Protein AF-A0A7C3WCP1-F1 (afdb_monomer_lite)

Structure (mmCIF, N/CA/C/O backbone):
data_AF-A0A7C3WCP1-F1
#
_entry.id   AF-A0A7C3WCP1-F1
#
loop_
_atom_site.group_PDB
_atom_site.id
_atom_site.type_symbol
_atom_site.label_atom_id
_atom_site.label_alt_id
_atom_site.label_comp_id
_atom_site.label_asym_id
_atom_site.label_entity_id
_atom_site.label_seq_id
_atom_site.pdbx_PDB_ins_code
_atom_site.Cartn_x
_atom_site.Cartn_y
_atom_site.Cartn_z
_atom_site.occupancy
_atom_site.B_iso_or_equiv
_atom_site.auth_seq_id
_atom_site.auth_comp_id
_atom_site.auth_asym_id
_atom_site.auth_atom_id
_atom_site.pdbx_PDB_model_num
ATOM 1 N N . GLY A 1 1 ? 2.041 11.134 -4.811 1.00 87.06 1 GLY A N 1
ATOM 2 C CA . GLY A 1 1 ? 2.103 10.221 -3.645 1.00 87.06 1 GLY A CA 1
ATOM 3 C C . GLY A 1 1 ? 3.465 9.551 -3.573 1.00 87.06 1 GLY A C 1
ATOM 4 O O . GLY A 1 1 ? 4.246 9.729 -4.499 1.00 87.06 1 GLY A O 1
ATOM 5 N N . PHE A 1 2 ? 3.758 8.795 -2.510 1.00 94.56 2 PHE A N 1
ATOM 6 C CA . PHE A 1 2 ? 5.073 8.160 -2.299 1.00 94.56 2 PHE A CA 1
ATOM 7 C C . PHE A 1 2 ? 5.506 7.233 -3.448 1.00 94.56 2 PHE A C 1
ATOM 9 O O . PHE A 1 2 ? 6.668 7.272 -3.833 1.00 94.56 2 PHE A O 1
ATOM 16 N N . THR A 1 3 ? 4.579 6.501 -4.075 1.00 95.81 3 THR A N 1
ATOM 17 C CA . THR A 1 3 ? 4.864 5.678 -5.269 1.00 95.81 3 THR A CA 1
ATOM 18 C C . THR A 1 3 ? 5.314 6.507 -6.464 1.00 95.81 3 THR A C 1
ATOM 20 O O . THR A 1 3 ? 6.298 6.164 -7.106 1.00 95.81 3 THR A O 1
ATOM 23 N N . ALA A 1 4 ? 4.666 7.647 -6.718 1.00 96.62 4 ALA A N 1
ATOM 24 C CA . ALA A 1 4 ? 5.082 8.560 -7.780 1.00 96.62 4 ALA A CA 1
ATOM 25 C C . ALA A 1 4 ? 6.495 9.114 -7.521 1.00 96.62 4 ALA A C 1
ATOM 27 O O . ALA A 1 4 ? 7.305 9.162 -8.442 1.00 96.62 4 ALA A O 1
ATOM 28 N N . LEU A 1 5 ? 6.806 9.469 -6.265 1.00 97.50 5 LEU A N 1
ATOM 29 C CA . LEU A 1 5 ? 8.150 9.910 -5.876 1.00 97.50 5 LEU A CA 1
ATOM 30 C C . LEU A 1 5 ? 9.185 8.809 -6.127 1.00 97.50 5 LEU A C 1
ATOM 32 O O . LEU A 1 5 ? 10.170 9.071 -6.802 1.00 97.50 5 LEU A O 1
ATOM 36 N N . GLY A 1 6 ? 8.926 7.579 -5.672 1.00 97.69 6 GLY A N 1
ATOM 37 C CA . GLY A 1 6 ? 9.826 6.449 -5.915 1.00 97.69 6 GLY A CA 1
ATOM 38 C C . GLY A 1 6 ? 10.006 6.137 -7.405 1.00 97.69 6 GLY A C 1
ATOM 39 O O . GLY A 1 6 ? 11.118 5.857 -7.833 1.00 97.69 6 GLY A O 1
ATOM 40 N N . SER A 1 7 ? 8.947 6.257 -8.216 1.00 97.81 7 SER A N 1
ATOM 41 C CA . SER A 1 7 ? 9.019 6.033 -9.673 1.00 97.81 7 SER A CA 1
ATOM 42 C C . SER A 1 7 ? 9.840 7.088 -10.419 1.00 97.81 7 SER A C 1
ATOM 44 O O . SER A 1 7 ? 10.336 6.822 -11.512 1.00 97.81 7 SER A O 1
ATOM 46 N N . ALA A 1 8 ? 9.976 8.282 -9.831 1.00 97.50 8 ALA A N 1
ATOM 47 C CA . ALA A 1 8 ? 10.761 9.389 -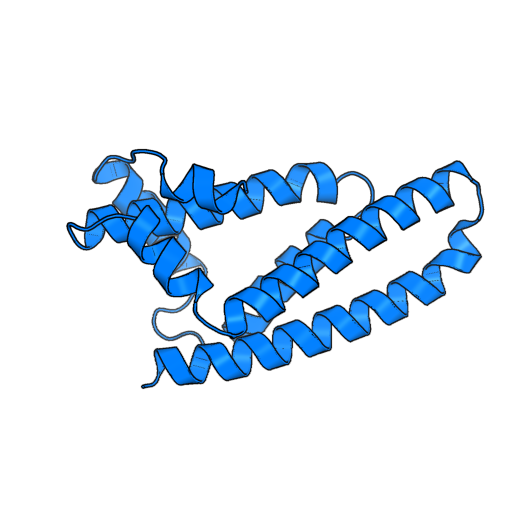10.363 1.00 97.50 8 ALA A CA 1
ATOM 48 C C . ALA A 1 8 ? 12.197 9.422 -9.814 1.00 97.50 8 ALA A C 1
ATOM 50 O O . ALA A 1 8 ? 13.027 10.171 -10.330 1.00 97.50 8 ALA A O 1
ATOM 51 N N . THR A 1 9 ? 12.500 8.632 -8.780 1.00 97.56 9 THR A N 1
ATOM 52 C CA . THR A 1 9 ? 13.851 8.511 -8.231 1.00 97.56 9 THR A CA 1
ATOM 53 C C . THR A 1 9 ? 14.771 7.875 -9.262 1.00 97.56 9 THR A C 1
ATOM 55 O O . THR A 1 9 ? 14.482 6.801 -9.779 1.00 97.56 9 THR A O 1
ATOM 58 N N . THR A 1 10 ? 15.906 8.508 -9.539 1.00 94.94 10 THR A N 1
ATOM 59 C CA . THR A 1 10 ? 16.952 7.937 -10.392 1.00 94.94 10 THR A C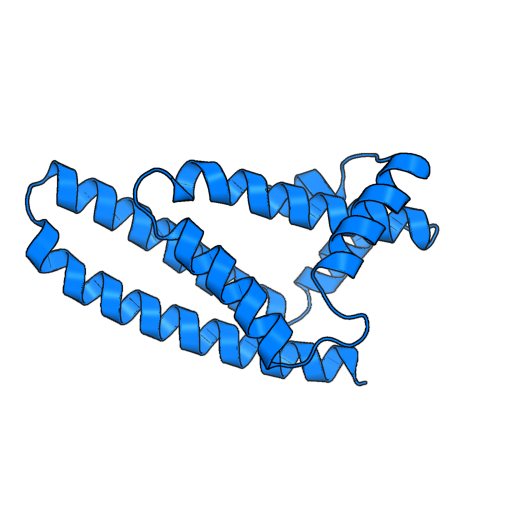A 1
ATOM 60 C C . THR A 1 10 ? 17.669 6.799 -9.673 1.00 94.94 10 THR A C 1
ATOM 62 O O . THR A 1 10 ? 18.289 7.034 -8.638 1.00 94.94 10 THR A O 1
ATOM 65 N N . VAL A 1 11 ? 17.616 5.598 -10.247 1.00 95.19 11 VAL A N 1
ATOM 66 C CA . VAL A 1 11 ? 18.399 4.426 -9.828 1.00 95.19 11 VAL A CA 1
ATOM 67 C C . VAL A 1 11 ? 19.399 4.076 -10.927 1.00 95.19 11 VAL A C 1
ATOM 69 O O . VAL A 1 11 ? 19.094 4.213 -12.114 1.00 95.19 11 VAL A O 1
ATOM 72 N N . ASP A 1 12 ? 20.609 3.659 -10.562 1.00 95.94 12 ASP A N 1
ATOM 73 C CA . ASP A 1 12 ? 21.581 3.181 -11.547 1.00 95.94 12 ASP A CA 1
ATOM 74 C C . ASP A 1 12 ? 21.309 1.720 -11.949 1.00 95.94 12 ASP A C 1
ATOM 76 O O . ASP A 1 12 ? 20.489 1.028 -11.345 1.00 95.94 12 ASP A O 1
ATOM 80 N N . LYS A 1 13 ? 21.997 1.227 -12.987 1.00 95.75 13 LYS A N 1
ATOM 81 C CA . LYS A 1 13 ? 21.794 -0.144 -13.491 1.00 95.75 13 LYS A CA 1
ATOM 82 C C . LYS A 1 13 ? 22.079 -1.219 -12.437 1.00 95.75 13 LYS A C 1
ATOM 84 O O . LYS A 1 13 ? 21.401 -2.242 -12.424 1.00 95.75 13 LYS A O 1
ATOM 89 N N . SER A 1 14 ? 23.076 -1.015 -11.576 1.00 96.69 14 SER A N 1
ATOM 90 C CA . SER A 1 14 ? 23.434 -1.992 -10.546 1.00 96.69 14 SER A CA 1
ATOM 91 C C . SER A 1 14 ? 22.368 -2.060 -9.452 1.00 96.69 14 SER A C 1
ATOM 93 O O . SER A 1 14 ? 21.952 -3.151 -9.059 1.00 96.69 14 SER A O 1
ATOM 95 N N . GLU A 1 15 ? 21.852 -0.905 -9.029 1.00 96.38 15 GLU A N 1
ATOM 96 C CA . GLU A 1 15 ? 20.765 -0.823 -8.059 1.00 96.38 15 GLU A CA 1
ATOM 97 C C . GLU A 1 15 ? 19.441 -1.335 -8.637 1.00 96.38 15 GLU A C 1
ATOM 99 O O . GLU A 1 15 ? 18.746 -2.103 -7.971 1.00 96.38 15 GLU A O 1
ATOM 104 N N . ALA A 1 16 ? 19.123 -0.986 -9.886 1.00 97.19 16 ALA A N 1
ATOM 105 C CA . ALA A 1 16 ? 17.942 -1.484 -10.583 1.00 97.19 16 ALA A CA 1
ATOM 106 C C . ALA A 1 16 ? 17.932 -3.018 -10.644 1.00 97.19 16 ALA A C 1
ATOM 108 O O . ALA A 1 16 ? 16.936 -3.642 -10.281 1.00 97.19 16 ALA A O 1
ATOM 109 N N . ASN A 1 17 ? 19.059 -3.630 -11.023 1.00 96.81 17 ASN A N 1
ATOM 110 C CA . ASN A 1 17 ? 19.188 -5.086 -11.058 1.00 96.81 17 ASN A CA 1
ATOM 111 C C . ASN A 1 17 ? 18.976 -5.706 -9.673 1.00 96.81 17 ASN A C 1
ATOM 113 O O . ASN A 1 17 ? 18.237 -6.679 -9.554 1.00 96.81 17 ASN A O 1
ATOM 117 N N . ARG A 1 18 ? 19.548 -5.112 -8.617 1.00 96.69 18 ARG A N 1
ATOM 118 C CA . ARG A 1 18 ? 19.357 -5.587 -7.239 1.00 96.69 18 ARG A CA 1
ATOM 119 C C . ARG A 1 18 ? 17.888 -5.525 -6.808 1.00 96.69 18 ARG A C 1
ATOM 121 O O . ARG A 1 18 ? 17.379 -6.494 -6.254 1.00 96.69 18 ARG A O 1
ATOM 128 N N . ILE A 1 19 ? 17.206 -4.409 -7.079 1.00 96.31 19 ILE A N 1
ATOM 129 C CA . ILE A 1 19 ? 15.778 -4.237 -6.762 1.00 96.31 19 ILE A CA 1
ATOM 130 C C . ILE A 1 19 ? 14.943 -5.299 -7.484 1.00 96.31 19 ILE A C 1
ATOM 132 O O . ILE A 1 19 ? 14.110 -5.954 -6.860 1.00 96.31 19 ILE A O 1
ATOM 136 N N . LEU A 1 20 ? 15.174 -5.499 -8.783 1.00 95.19 20 LEU A N 1
ATOM 137 C CA . LEU A 1 20 ? 14.425 -6.475 -9.575 1.00 95.19 20 LEU A CA 1
ATOM 138 C C . LEU A 1 20 ? 14.720 -7.919 -9.150 1.00 95.19 20 LEU A C 1
ATOM 140 O O . LEU A 1 20 ? 13.800 -8.733 -9.111 1.00 95.19 20 LEU A O 1
ATOM 144 N N . GLU A 1 21 ? 15.958 -8.248 -8.778 1.00 94.31 21 GLU A N 1
ATOM 145 C CA . GLU A 1 21 ? 16.291 -9.555 -8.199 1.00 94.31 21 GLU A CA 1
ATOM 146 C C . GLU A 1 21 ? 15.574 -9.800 -6.867 1.00 94.31 21 GLU A C 1
ATOM 148 O O . GLU A 1 21 ? 15.076 -10.902 -6.632 1.00 94.31 21 GLU A O 1
ATOM 153 N N . ASP A 1 22 ? 15.486 -8.791 -5.998 1.00 92.75 22 ASP A N 1
ATOM 154 C CA . ASP A 1 22 ? 14.772 -8.906 -4.722 1.00 92.75 22 ASP A CA 1
ATOM 155 C C . ASP A 1 22 ? 13.258 -9.089 -4.931 1.00 92.75 22 ASP A C 1
ATOM 157 O O . ASP A 1 22 ? 12.624 -9.890 -4.233 1.00 92.75 22 ASP A O 1
ATOM 161 N N . VAL A 1 23 ? 12.685 -8.435 -5.950 1.00 90.75 23 VAL A N 1
ATOM 162 C CA . VAL A 1 23 ? 11.298 -8.677 -6.376 1.00 90.75 23 VAL A CA 1
ATOM 163 C C . VAL A 1 23 ? 11.131 -10.110 -6.879 1.00 90.75 23 VAL A C 1
ATOM 165 O O . VAL A 1 23 ? 10.237 -10.800 -6.399 1.00 90.75 23 VAL A O 1
ATOM 168 N N . LYS A 1 24 ? 12.015 -10.607 -7.754 1.00 89.88 24 LYS A N 1
ATOM 169 C CA . LYS A 1 24 ? 11.944 -11.978 -8.302 1.00 89.88 24 LYS A CA 1
ATOM 170 C C . LYS A 1 24 ? 12.049 -13.082 -7.245 1.00 89.88 24 LYS A C 1
ATOM 172 O O . LYS A 1 24 ? 11.505 -14.164 -7.436 1.00 89.88 24 LYS A O 1
ATOM 177 N N . LYS A 1 25 ? 12.732 -12.830 -6.122 1.00 88.19 25 LYS A N 1
ATOM 178 C CA . LYS A 1 25 ? 12.785 -13.772 -4.983 1.00 88.19 25 LYS A CA 1
ATOM 179 C C . LYS A 1 25 ? 11.448 -13.886 -4.245 1.00 88.19 25 LYS A C 1
ATOM 181 O O . LYS A 1 25 ? 11.238 -14.861 -3.527 1.00 88.19 25 LYS A O 1
ATOM 186 N N . THR A 1 26 ? 10.581 -12.884 -4.382 1.00 81.31 26 THR A N 1
ATOM 187 C CA . THR A 1 26 ? 9.358 -12.736 -3.581 1.00 81.31 26 THR A CA 1
ATOM 188 C C . THR A 1 26 ? 8.089 -12.885 -4.420 1.00 81.31 26 THR A C 1
ATOM 190 O O . THR A 1 26 ? 7.082 -13.384 -3.924 1.00 81.31 26 THR A O 1
ATOM 193 N N . VAL A 1 27 ? 8.139 -12.469 -5.685 1.00 82.00 27 VAL A N 1
ATOM 194 C CA . VAL A 1 27 ? 7.036 -12.491 -6.646 1.00 82.00 27 VAL A CA 1
ATOM 195 C C . VAL A 1 27 ? 7.441 -13.391 -7.820 1.00 82.00 27 VAL A C 1
ATOM 197 O O . VAL A 1 27 ? 8.465 -13.121 -8.453 1.00 82.00 27 VAL A O 1
ATOM 200 N N . PRO A 1 28 ? 6.674 -14.455 -8.119 1.00 83.00 28 PRO A N 1
ATOM 201 C CA . PRO A 1 28 ? 6.928 -15.311 -9.276 1.00 83.00 28 PRO A CA 1
ATOM 202 C C . PRO A 1 28 ? 6.894 -14.520 -10.591 1.00 83.00 28 PRO A C 1
ATOM 204 O O . PRO A 1 28 ? 6.147 -13.553 -10.705 1.00 83.00 28 PRO A O 1
ATOM 207 N N . GLU A 1 29 ? 7.631 -14.967 -11.616 1.00 78.06 29 GLU A N 1
ATOM 208 C CA . GLU A 1 29 ? 7.609 -14.321 -12.945 1.00 78.06 29 GLU A CA 1
ATOM 209 C C . GLU A 1 29 ? 6.220 -14.362 -13.609 1.00 78.06 29 GLU A C 1
ATOM 211 O O . GLU A 1 29 ? 5.892 -13.504 -14.423 1.00 78.06 29 GLU A O 1
ATOM 216 N N . SER A 1 30 ? 5.383 -15.333 -13.241 1.00 85.38 30 SER A N 1
ATOM 217 C CA . SER A 1 30 ? 3.974 -15.412 -13.636 1.00 85.38 30 SER A CA 1
ATOM 218 C C . SER A 1 30 ? 3.118 -15.556 -12.378 1.00 85.38 30 SER A C 1
ATOM 220 O O . SER A 1 30 ? 2.814 -16.682 -11.973 1.00 85.38 30 SER A O 1
ATOM 222 N N . PRO A 1 31 ? 2.799 -14.441 -11.700 1.00 88.81 31 PRO A N 1
ATOM 223 C CA . PRO A 1 31 ? 2.090 -14.490 -10.434 1.00 88.81 31 PRO A CA 1
ATOM 224 C C . PRO A 1 31 ? 0.644 -14.939 -10.662 1.00 88.81 31 PRO A C 1
ATOM 226 O O . PRO A 1 31 ? -0.054 -14.454 -11.553 1.00 88.81 31 PRO A O 1
ATOM 229 N N . SER A 1 32 ? 0.184 -15.883 -9.845 1.00 92.94 32 SER A N 1
ATOM 230 C CA . SER A 1 32 ? -1.224 -16.267 -9.813 1.00 92.94 32 SER A CA 1
ATOM 231 C C . SER A 1 32 ? -2.062 -15.209 -9.087 1.00 92.94 32 SER A C 1
ATOM 233 O O . SER A 1 32 ? -1.539 -14.395 -8.324 1.00 92.94 32 SER A O 1
ATOM 235 N N . ILE A 1 33 ? -3.391 -15.284 -9.223 1.00 95.12 33 ILE A N 1
ATOM 236 C CA . ILE A 1 33 ? -4.334 -14.454 -8.446 1.00 95.12 33 ILE A CA 1
ATOM 237 C C . ILE A 1 33 ? -4.021 -14.530 -6.941 1.00 95.12 33 ILE A C 1
ATOM 239 O O . ILE A 1 33 ? -4.099 -13.526 -6.236 1.00 95.12 33 ILE A O 1
ATOM 243 N N . ILE A 1 34 ? -3.653 -15.717 -6.439 1.00 95.12 34 ILE A N 1
ATOM 244 C CA . ILE A 1 34 ? -3.341 -15.930 -5.021 1.00 95.12 34 ILE A CA 1
ATOM 245 C C . ILE A 1 34 ? -2.048 -15.210 -4.633 1.00 95.12 34 ILE A C 1
ATOM 247 O O . ILE A 1 34 ? -1.993 -14.661 -3.533 1.00 95.12 34 ILE A O 1
ATOM 251 N N . ASP A 1 35 ? -1.041 -15.177 -5.505 1.00 93.62 35 ASP A N 1
ATOM 252 C CA . ASP A 1 35 ? 0.230 -14.493 -5.240 1.00 93.62 35 ASP A CA 1
ATOM 253 C C . ASP A 1 35 ? 0.023 -12.978 -5.150 1.00 93.62 35 ASP A C 1
ATOM 255 O O . ASP A 1 35 ? 0.430 -12.354 -4.166 1.00 93.62 35 ASP A O 1
ATOM 259 N N . ILE A 1 36 ? -0.700 -12.409 -6.122 1.00 94.31 36 ILE A N 1
ATOM 260 C CA . ILE A 1 36 ? -1.041 -10.980 -6.170 1.00 94.31 36 ILE A CA 1
ATOM 261 C C . ILE A 1 36 ? -1.874 -10.591 -4.944 1.00 94.31 36 ILE A C 1
ATOM 263 O O . ILE A 1 36 ? -1.521 -9.676 -4.195 1.00 94.31 36 ILE A O 1
ATOM 267 N N . PHE A 1 37 ? -2.954 -11.336 -4.680 1.00 96.75 37 PHE A N 1
ATOM 268 C CA . PHE A 1 37 ? -3.807 -11.092 -3.522 1.00 96.75 37 PHE A CA 1
ATOM 269 C C . PHE A 1 37 ? -3.018 -11.193 -2.214 1.00 96.75 37 PHE A C 1
ATOM 271 O O . PHE A 1 37 ? -3.130 -10.312 -1.362 1.00 96.75 37 PHE A O 1
ATOM 278 N N . SER A 1 38 ? -2.201 -12.239 -2.054 1.00 95.19 38 SER A N 1
ATOM 279 C CA . SER A 1 38 ? -1.417 -12.473 -0.837 1.00 95.19 38 SER A CA 1
ATOM 280 C C . SER A 1 38 ? -0.395 -11.370 -0.591 1.00 95.19 38 SER A C 1
ATOM 282 O O . SER A 1 38 ? -0.189 -10.980 0.560 1.00 95.19 38 SER A O 1
ATOM 284 N N . ASN A 1 39 ? 0.237 -10.851 -1.644 1.00 92.81 39 ASN A N 1
ATOM 285 C CA . ASN A 1 39 ? 1.149 -9.720 -1.534 1.00 92.81 39 ASN A CA 1
ATOM 286 C C . ASN A 1 39 ? 0.411 -8.471 -1.027 1.00 92.81 39 ASN A C 1
ATOM 288 O O . ASN A 1 39 ? 0.762 -7.915 0.018 1.00 92.81 39 ASN A O 1
ATOM 292 N N . ASN A 1 40 ? -0.672 -8.093 -1.706 1.00 95.62 40 ASN A N 1
ATOM 293 C CA . ASN A 1 40 ? -1.404 -6.870 -1.392 1.00 95.62 40 ASN A CA 1
ATOM 294 C C . ASN A 1 40 ? -2.123 -6.940 -0.034 1.00 95.62 40 ASN A C 1
ATOM 296 O O . ASN A 1 40 ? -2.115 -5.967 0.725 1.00 95.62 40 ASN A O 1
ATOM 300 N N . ILE A 1 41 ? -2.695 -8.092 0.344 1.00 97.62 41 ILE A N 1
ATOM 301 C CA . ILE A 1 41 ? -3.374 -8.228 1.641 1.00 97.62 41 ILE A CA 1
ATOM 302 C C . ILE A 1 41 ? -2.382 -8.155 2.803 1.00 97.62 41 ILE A C 1
ATOM 304 O O . ILE A 1 41 ? -2.691 -7.542 3.822 1.00 97.62 41 ILE A O 1
ATOM 308 N N . ARG A 1 42 ? -1.165 -8.703 2.662 1.00 95.50 42 ARG A N 1
ATOM 309 C CA . ARG A 1 42 ? -0.115 -8.566 3.689 1.00 95.50 42 ARG A CA 1
ATOM 310 C C . ARG A 1 42 ? 0.248 -7.101 3.901 1.00 95.50 42 ARG A C 1
ATOM 312 O O . ARG A 1 42 ? 0.315 -6.656 5.046 1.00 95.50 42 ARG A O 1
ATOM 319 N N . VAL A 1 43 ? 0.425 -6.347 2.816 1.00 95.44 43 VAL A N 1
ATOM 320 C CA . VAL A 1 43 ? 0.698 -4.905 2.873 1.00 95.44 43 VAL A CA 1
ATOM 321 C C . VAL A 1 43 ? -0.454 -4.153 3.548 1.00 95.44 43 VAL A C 1
ATOM 323 O O . VAL A 1 43 ? -0.217 -3.402 4.495 1.00 95.44 43 VAL A O 1
ATOM 326 N N . ALA A 1 44 ? -1.700 -4.399 3.137 1.00 97.62 44 ALA A N 1
ATOM 327 C CA . ALA A 1 44 ? -2.879 -3.753 3.718 1.00 97.62 44 ALA A CA 1
ATOM 328 C C . ALA A 1 44 ? -3.035 -4.050 5.224 1.00 97.62 44 ALA A C 1
ATOM 330 O O . ALA A 1 44 ? -3.269 -3.143 6.025 1.00 97.62 44 ALA A O 1
ATOM 331 N N . LEU A 1 45 ? -2.830 -5.305 5.639 1.00 96.75 45 LEU A N 1
ATOM 332 C CA . LEU A 1 45 ? -2.879 -5.701 7.050 1.00 96.75 45 LEU A CA 1
ATOM 333 C C . LEU A 1 45 ? -1.774 -5.035 7.880 1.00 96.75 45 LEU A C 1
ATOM 335 O O . LEU A 1 45 ? -2.035 -4.609 9.005 1.00 96.75 45 LEU A O 1
ATOM 339 N N . LEU A 1 46 ? -0.563 -4.885 7.335 1.00 95.56 46 LEU A N 1
ATOM 340 C CA . LEU A 1 46 ? 0.505 -4.126 7.997 1.00 95.56 46 LEU A CA 1
ATOM 341 C C . LEU A 1 46 ? 0.137 -2.643 8.143 1.00 95.56 46 LEU A C 1
ATOM 343 O O . LEU A 1 46 ? 0.386 -2.045 9.191 1.00 95.56 46 LEU A O 1
ATOM 347 N N . MET A 1 47 ? -0.507 -2.058 7.129 1.00 96.75 47 MET A N 1
ATOM 348 C CA . MET A 1 47 ? -0.991 -0.674 7.176 1.00 96.75 47 MET A CA 1
ATOM 349 C C . MET A 1 47 ? -2.120 -0.467 8.198 1.00 96.75 47 MET A C 1
ATOM 351 O O . MET A 1 47 ? -2.271 0.646 8.699 1.00 96.75 47 MET A O 1
ATOM 355 N N . LEU A 1 48 ? -2.871 -1.507 8.572 1.00 96.62 48 LEU A N 1
ATOM 356 C CA . LEU A 1 48 ? -3.899 -1.437 9.621 1.00 96.62 48 LEU A CA 1
ATOM 357 C C . LEU A 1 48 ? -3.327 -1.347 11.045 1.00 96.62 48 LEU A C 1
ATOM 359 O O . LEU A 1 48 ? -4.028 -0.885 11.947 1.00 96.62 48 LEU A O 1
ATOM 363 N N . VAL A 1 49 ? -2.077 -1.773 11.272 1.00 95.06 49 VAL A N 1
ATOM 364 C CA . VAL A 1 49 ? -1.485 -1.846 12.619 1.00 95.06 49 VAL A CA 1
ATOM 365 C C . VAL A 1 49 ? -1.323 -0.438 13.210 1.00 95.06 49 VAL A C 1
ATOM 367 O O . VAL A 1 49 ? -0.499 0.329 12.699 1.00 95.06 49 VAL A O 1
ATOM 370 N N . PRO A 1 50 ? -2.042 -0.074 14.291 1.00 94.06 50 PRO A N 1
ATOM 371 C CA . PRO A 1 50 ? -2.089 1.297 14.801 1.00 94.06 50 PRO A CA 1
ATOM 372 C C . PRO A 1 50 ? -0.699 1.889 15.048 1.00 94.06 50 PRO A C 1
ATOM 374 O O . PRO A 1 50 ? 0.129 1.302 15.744 1.00 94.06 50 PRO A O 1
ATOM 377 N N . GLY A 1 51 ? -0.432 3.054 14.457 1.00 93.12 51 GLY A N 1
ATOM 378 C CA . GLY A 1 51 ? 0.864 3.738 14.530 1.00 93.12 51 GLY A CA 1
ATOM 379 C C . GLY A 1 51 ? 1.909 3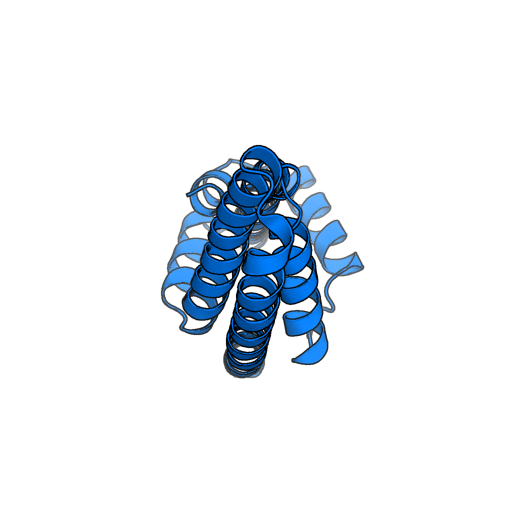.169 13.567 1.00 93.12 51 GLY A C 1
ATOM 380 O O . GLY A 1 51 ? 2.443 3.918 12.753 1.00 93.12 51 GLY A O 1
ATOM 381 N N . LEU A 1 52 ? 2.153 1.854 13.598 1.00 93.81 52 LEU A N 1
ATOM 382 C CA . LEU A 1 52 ? 3.130 1.195 12.718 1.00 93.81 52 LEU A CA 1
ATOM 383 C C . LEU A 1 52 ? 2.787 1.395 11.235 1.00 93.81 52 LEU A C 1
ATOM 385 O O . LEU A 1 52 ? 3.651 1.762 10.441 1.00 93.81 52 LEU A O 1
ATOM 389 N N . GLY A 1 53 ? 1.518 1.218 10.873 1.00 93.88 53 GLY A N 1
ATOM 390 C CA . GLY A 1 53 ? 1.050 1.372 9.500 1.00 93.88 53 GLY A CA 1
ATOM 391 C C . GLY A 1 53 ? 1.256 2.773 8.922 1.00 93.88 53 GLY A C 1
ATOM 392 O O . GLY A 1 53 ? 1.490 2.893 7.725 1.00 93.88 53 GLY A O 1
ATOM 393 N N . LEU A 1 54 ? 1.273 3.826 9.750 1.00 94.94 54 LEU A N 1
ATOM 394 C CA . LEU A 1 54 ? 1.554 5.195 9.292 1.00 94.94 54 LEU A CA 1
ATOM 395 C C . LEU A 1 54 ? 3.022 5.401 8.900 1.00 94.94 54 LEU A C 1
ATOM 397 O O . LEU A 1 54 ? 3.314 6.250 8.062 1.00 94.94 54 LEU A O 1
ATOM 401 N N . ILE A 1 55 ? 3.936 4.630 9.495 1.00 94.12 55 ILE A N 1
ATOM 402 C CA . ILE A 1 55 ? 5.366 4.637 9.158 1.00 94.12 55 IL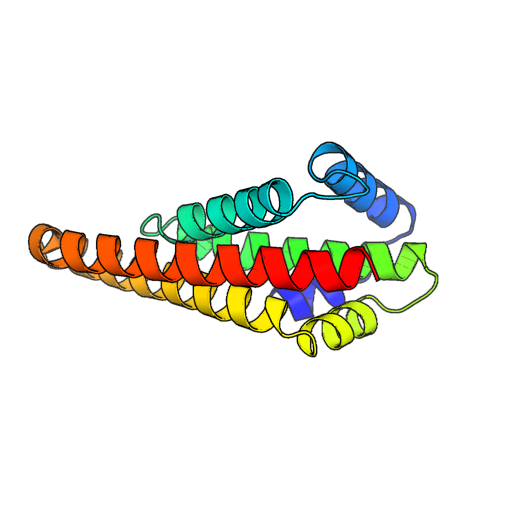E A CA 1
ATOM 403 C C . ILE A 1 55 ? 5.623 3.707 7.968 1.00 94.12 55 ILE A C 1
ATOM 405 O O . ILE A 1 55 ? 6.355 4.061 7.046 1.00 94.12 55 ILE A O 1
ATOM 409 N N . LEU A 1 56 ? 5.001 2.525 7.964 1.00 93.38 56 LEU A N 1
ATOM 410 C CA . LEU A 1 56 ? 5.204 1.530 6.912 1.00 93.38 56 LEU A CA 1
ATOM 411 C C . LEU A 1 56 ? 4.547 1.918 5.587 1.00 93.38 56 LEU A C 1
ATOM 413 O O . LEU A 1 56 ? 5.132 1.654 4.543 1.00 93.38 56 LEU A O 1
ATOM 417 N N . ALA A 1 57 ? 3.376 2.558 5.597 1.00 94.00 57 ALA A N 1
ATOM 418 C CA . ALA A 1 57 ? 2.680 2.943 4.372 1.00 94.00 57 ALA A CA 1
ATOM 419 C C . ALA A 1 57 ? 3.543 3.782 3.409 1.00 94.00 57 ALA A C 1
ATOM 421 O O . ALA A 1 57 ? 3.705 3.366 2.261 1.00 94.00 57 ALA A O 1
ATOM 422 N N . PRO A 1 58 ? 4.143 4.919 3.820 1.00 95.50 58 PRO A N 1
ATOM 423 C CA . PRO A 1 58 ? 4.994 5.698 2.925 1.00 95.50 58 PRO A CA 1
ATOM 424 C C . PRO A 1 58 ? 6.233 4.920 2.471 1.00 95.50 58 PRO A C 1
ATOM 426 O O . PRO A 1 58 ? 6.616 5.033 1.309 1.00 95.50 58 PRO A O 1
ATOM 429 N N . TYR A 1 59 ? 6.821 4.098 3.349 1.00 95.12 59 TYR A N 1
ATOM 430 C CA . TYR A 1 59 ? 7.968 3.254 3.014 1.00 95.12 59 TYR A CA 1
ATOM 431 C C . TYR A 1 59 ? 7.619 2.224 1.933 1.00 95.12 59 TYR A C 1
ATOM 433 O O . TYR A 1 59 ? 8.301 2.160 0.913 1.00 95.12 59 TYR A O 1
ATOM 441 N N . VAL A 1 60 ? 6.546 1.449 2.113 1.00 93.56 60 VAL A N 1
ATOM 442 C CA . VAL A 1 60 ? 6.115 0.439 1.136 1.00 93.56 60 VAL A CA 1
ATOM 443 C C . VAL A 1 60 ? 5.756 1.104 -0.189 1.00 93.56 60 VAL A C 1
ATOM 445 O O . VAL A 1 60 ? 6.285 0.708 -1.221 1.00 93.56 60 VAL A O 1
ATOM 448 N N . LEU A 1 61 ? 4.951 2.173 -0.161 1.00 95.44 61 LEU A N 1
ATOM 449 C CA . LEU A 1 61 ? 4.550 2.890 -1.373 1.00 95.44 61 LEU A CA 1
ATOM 450 C C . LEU A 1 61 ? 5.754 3.457 -2.137 1.00 95.44 61 LEU A C 1
ATOM 452 O O . LEU A 1 61 ? 5.776 3.383 -3.364 1.00 95.44 61 LEU A O 1
ATOM 456 N N . TYR A 1 62 ? 6.752 4.004 -1.436 1.00 97.25 62 TYR A N 1
ATOM 457 C CA . TYR A 1 62 ? 7.984 4.495 -2.055 1.00 97.25 62 TYR A CA 1
ATOM 458 C C . TYR A 1 62 ? 8.799 3.361 -2.687 1.00 97.25 62 TYR A C 1
ATOM 460 O O . TYR A 1 62 ? 9.226 3.497 -3.831 1.00 97.25 62 TYR A O 1
ATOM 468 N N . ASN A 1 63 ? 8.954 2.225 -1.997 1.00 95.31 63 ASN A N 1
ATOM 469 C CA . ASN A 1 63 ? 9.654 1.059 -2.545 1.00 95.31 63 ASN A CA 1
ATOM 470 C C . ASN A 1 63 ? 8.929 0.465 -3.762 1.00 95.31 63 ASN A C 1
ATOM 472 O O . ASN A 1 63 ? 9.588 0.133 -4.740 1.00 95.31 63 ASN A O 1
ATOM 476 N N . THR A 1 64 ? 7.592 0.418 -3.775 1.00 94.50 64 THR A N 1
ATOM 477 C CA . THR A 1 64 ? 6.824 0.070 -4.986 1.00 94.50 64 THR A CA 1
ATOM 478 C C . THR A 1 64 ? 7.139 1.035 -6.133 1.00 94.50 64 THR A C 1
ATOM 480 O O . THR A 1 64 ? 7.304 0.618 -7.275 1.00 94.50 64 THR A O 1
ATOM 483 N N . GLY A 1 65 ? 7.295 2.328 -5.834 1.00 97.25 65 GLY A N 1
ATOM 484 C CA . GLY A 1 65 ? 7.773 3.319 -6.798 1.00 97.25 65 GLY A CA 1
ATOM 485 C C . GLY A 1 65 ? 9.169 2.999 -7.340 1.00 97.25 65 GLY A C 1
ATOM 486 O O . GLY A 1 65 ? 9.385 3.061 -8.547 1.00 97.25 65 GLY A O 1
ATOM 487 N N . LEU A 1 66 ? 10.106 2.611 -6.470 1.00 98.06 66 LEU A N 1
ATOM 488 C CA . LEU A 1 66 ? 11.454 2.211 -6.885 1.00 98.06 66 LEU A CA 1
ATOM 489 C C . LEU A 1 66 ? 11.444 0.985 -7.805 1.00 98.06 66 LEU A C 1
ATOM 491 O O . LEU A 1 66 ? 12.272 0.922 -8.709 1.00 98.06 66 LEU A O 1
ATOM 495 N N . VAL A 1 67 ? 10.498 0.053 -7.637 1.00 96.62 67 VAL A N 1
ATOM 496 C CA . VAL A 1 67 ? 10.317 -1.070 -8.574 1.00 96.62 67 VAL A CA 1
ATOM 497 C C . VAL A 1 67 ? 9.959 -0.561 -9.972 1.00 96.62 67 VAL A C 1
ATOM 499 O O . VAL A 1 67 ? 10.555 -1.020 -10.943 1.00 96.62 67 VAL A O 1
ATOM 502 N N . PHE A 1 68 ? 9.074 0.437 -10.096 1.00 97.50 68 PHE A N 1
ATOM 503 C CA . PHE A 1 68 ? 8.806 1.080 -11.390 1.00 97.50 68 PHE A CA 1
ATOM 504 C C . PHE A 1 68 ? 10.046 1.770 -11.962 1.00 97.50 68 PHE A C 1
ATOM 506 O O . PHE A 1 68 ? 10.311 1.647 -13.156 1.00 97.50 68 PHE A O 1
ATOM 513 N N . SER A 1 69 ? 10.821 2.471 -11.130 1.00 98.06 69 SER A N 1
ATOM 514 C CA . SER A 1 69 ? 12.070 3.105 -11.570 1.00 98.06 69 SER A CA 1
ATOM 515 C C . SER A 1 69 ? 13.083 2.082 -12.095 1.00 98.06 69 SER A C 1
ATOM 517 O O . SER A 1 69 ? 13.569 2.207 -13.221 1.00 98.06 69 SER A O 1
ATOM 519 N N . ALA A 1 70 ? 13.315 1.007 -11.339 1.00 98.00 70 ALA A N 1
ATOM 520 C CA . ALA A 1 70 ? 14.201 -0.087 -11.720 1.00 98.00 70 ALA A CA 1
ATOM 521 C C . ALA A 1 70 ? 13.733 -0.798 -13.000 1.00 98.00 70 ALA A C 1
ATOM 523 O O . ALA A 1 70 ? 14.540 -1.048 -13.897 1.00 98.00 70 ALA A O 1
ATOM 524 N N . ALA A 1 71 ? 12.429 -1.064 -13.126 1.00 96.19 71 ALA A N 1
ATOM 525 C CA . ALA A 1 71 ? 11.841 -1.623 -14.340 1.00 96.19 71 ALA A CA 1
ATOM 526 C C . ALA A 1 71 ? 12.005 -0.679 -15.542 1.00 96.19 71 ALA A C 1
ATOM 528 O O . ALA A 1 71 ? 12.285 -1.141 -16.646 1.00 96.19 71 ALA A O 1
ATOM 529 N N . GLY A 1 72 ? 11.891 0.636 -15.334 1.00 97.19 72 GLY A N 1
ATOM 530 C CA . GLY A 1 72 ? 12.169 1.642 -16.356 1.00 97.19 72 GLY A CA 1
ATOM 531 C C . GLY A 1 72 ? 13.602 1.534 -16.870 1.00 97.19 72 GLY A C 1
ATOM 532 O O . GLY A 1 72 ? 13.806 1.390 -18.069 1.00 97.19 72 GLY A O 1
ATOM 533 N N . VAL A 1 73 ? 14.584 1.492 -15.966 1.00 97.12 73 VAL A N 1
ATOM 534 C CA . VAL A 1 73 ? 16.005 1.334 -16.325 1.00 97.12 73 VAL A CA 1
ATOM 535 C C . VAL A 1 73 ? 16.268 0.028 -17.080 1.00 97.12 73 VAL A C 1
ATOM 537 O O . VAL A 1 73 ? 16.984 0.044 -18.082 1.00 97.12 73 VAL A O 1
ATOM 540 N N . ALA A 1 74 ? 15.682 -1.088 -16.638 1.00 95.44 74 ALA A N 1
ATOM 541 C CA . ALA A 1 74 ? 15.860 -2.395 -17.276 1.00 95.44 74 ALA A CA 1
ATOM 542 C C . ALA A 1 74 ? 15.268 -2.471 -18.695 1.00 95.44 74 ALA A C 1
ATOM 544 O O . ALA A 1 74 ? 15.779 -3.220 -19.523 1.00 95.44 74 ALA A O 1
ATOM 545 N N . ASN A 1 75 ? 14.227 -1.683 -18.981 1.00 93.50 75 ASN A N 1
ATOM 546 C CA . ASN A 1 75 ? 13.571 -1.613 -20.290 1.00 93.50 75 ASN A CA 1
ATOM 547 C C . ASN A 1 75 ? 14.003 -0.387 -21.119 1.00 93.50 75 ASN A C 1
ATOM 549 O O . ASN A 1 75 ? 13.322 -0.037 -22.079 1.00 93.50 75 ASN A O 1
ATOM 553 N N . GLU A 1 76 ? 15.087 0.299 -20.729 1.00 94.06 76 GLU A N 1
ATOM 554 C CA . GLU A 1 76 ? 15.562 1.540 -21.370 1.00 94.06 76 GLU A CA 1
ATOM 555 C C . GLU A 1 76 ? 14.470 2.630 -21.490 1.00 94.06 76 GLU A C 1
ATOM 557 O O . GLU A 1 76 ? 14.464 3.456 -22.402 1.00 94.06 76 GLU A O 1
ATOM 562 N N . GLY A 1 77 ? 13.531 2.632 -20.542 1.00 93.88 77 GLY A N 1
ATOM 563 C CA . GLY A 1 77 ? 12.368 3.509 -20.485 1.00 93.88 77 GLY A CA 1
ATOM 564 C C . GLY A 1 77 ? 12.309 4.361 -19.215 1.00 93.88 77 GLY A C 1
ATOM 565 O O . GLY A 1 77 ? 13.282 4.533 -18.483 1.00 93.88 77 GLY A O 1
ATOM 566 N N . SER A 1 78 ? 11.128 4.919 -18.940 1.00 96.31 78 SER A N 1
ATOM 567 C CA . SER A 1 78 ? 10.884 5.774 -17.774 1.00 96.31 78 SER A CA 1
ATOM 568 C C . SER A 1 78 ? 10.021 5.063 -16.738 1.00 96.31 78 SER A C 1
ATOM 570 O O . SER A 1 78 ? 8.890 4.673 -17.035 1.00 96.31 78 SER A O 1
ATOM 572 N N . GLY A 1 79 ? 10.508 4.979 -15.498 1.00 97.00 79 GLY A N 1
ATOM 573 C CA . GLY A 1 79 ? 9.717 4.457 -14.382 1.00 97.00 79 GLY A CA 1
ATOM 574 C C . GLY A 1 79 ? 8.443 5.256 -14.118 1.00 97.00 79 GLY A C 1
ATOM 575 O O . GLY A 1 79 ? 7.407 4.677 -13.805 1.00 97.00 79 GLY A O 1
ATOM 576 N N . VAL A 1 80 ? 8.471 6.573 -14.342 1.00 97.31 80 VAL A N 1
ATOM 577 C CA . VAL A 1 80 ? 7.280 7.429 -14.237 1.00 97.31 80 VAL A CA 1
ATOM 578 C C . VAL A 1 80 ? 6.232 7.040 -15.278 1.00 97.31 80 VAL A C 1
ATOM 580 O O . VAL A 1 80 ? 5.052 6.975 -14.950 1.00 97.31 80 VAL A O 1
ATOM 583 N N . ILE A 1 81 ? 6.636 6.743 -16.518 1.00 97.19 81 ILE A N 1
ATOM 584 C CA . ILE A 1 81 ? 5.699 6.305 -17.565 1.00 97.19 81 ILE A CA 1
ATOM 585 C C . ILE A 1 81 ? 5.099 4.938 -17.209 1.00 97.19 81 ILE A C 1
ATOM 587 O O . ILE A 1 81 ? 3.887 4.760 -17.329 1.00 97.19 81 ILE A O 1
ATOM 591 N N . LEU A 1 82 ? 5.903 3.993 -16.709 1.00 96.06 82 LEU A N 1
ATOM 592 C CA . LEU A 1 82 ? 5.404 2.690 -16.244 1.00 96.06 82 LEU A CA 1
ATOM 593 C C . LEU A 1 82 ? 4.418 2.830 -15.073 1.00 96.06 82 LEU A C 1
ATOM 595 O O . LEU A 1 82 ? 3.367 2.190 -15.047 1.00 96.06 82 LEU A O 1
ATOM 599 N N . PHE A 1 83 ? 4.706 3.723 -14.127 1.00 96.88 83 PHE A N 1
ATOM 600 C CA . PHE A 1 83 ? 3.780 4.025 -13.041 1.00 96.88 83 PHE A CA 1
ATOM 601 C C . PHE A 1 83 ? 2.479 4.650 -13.568 1.00 96.88 83 PHE A C 1
ATOM 603 O O . PHE A 1 83 ? 1.395 4.184 -13.230 1.00 96.88 83 PHE A O 1
ATOM 610 N N . LEU A 1 84 ? 2.560 5.673 -14.424 1.00 96.81 84 LEU A N 1
ATOM 611 C CA . LEU A 1 84 ? 1.379 6.361 -14.955 1.00 96.81 84 LEU A CA 1
ATOM 612 C C . LEU A 1 84 ? 0.502 5.447 -15.812 1.00 96.81 84 LEU A C 1
ATOM 614 O O . LEU A 1 84 ? -0.718 5.535 -15.726 1.00 96.81 84 LEU A O 1
ATOM 618 N N . THR A 1 85 ? 1.100 4.557 -16.602 1.00 95.25 85 THR A N 1
ATOM 619 C CA . THR A 1 85 ? 0.346 3.542 -17.352 1.00 95.25 85 THR A CA 1
ATOM 620 C C . THR A 1 85 ? -0.370 2.580 -16.409 1.00 95.25 85 THR A C 1
ATOM 622 O O . THR A 1 85 ? -1.547 2.308 -16.621 1.00 95.25 85 THR A O 1
ATOM 625 N N . THR A 1 86 ? 0.272 2.166 -15.312 1.00 94.62 86 THR A N 1
ATOM 626 C CA . THR A 1 86 ? -0.362 1.332 -14.277 1.00 94.62 86 THR A CA 1
ATOM 627 C C . THR A 1 86 ? -1.520 2.049 -13.577 1.00 94.62 86 THR A C 1
ATOM 629 O O . THR A 1 86 ? -2.555 1.441 -13.328 1.00 94.62 86 THR A O 1
ATOM 632 N N . VAL A 1 87 ? -1.406 3.356 -13.318 1.00 95.81 87 VAL A N 1
ATOM 633 C CA . VAL A 1 87 ? -2.487 4.168 -12.718 1.00 95.81 87 VAL A CA 1
ATOM 634 C C . VAL A 1 87 ? -3.754 4.187 -13.581 1.00 95.81 87 VAL A C 1
ATOM 636 O O . VAL A 1 87 ? -4.857 4.347 -13.058 1.00 95.81 87 VAL A O 1
ATOM 639 N N . LEU A 1 88 ? -3.628 4.026 -14.900 1.00 95.94 88 LEU A N 1
ATOM 640 C CA . LEU A 1 88 ? -4.782 3.949 -15.801 1.00 95.94 88 LEU A CA 1
ATOM 641 C C . LEU A 1 88 ? -5.504 2.597 -15.722 1.00 95.94 88 LEU A C 1
ATOM 643 O O . LEU A 1 88 ? -6.619 2.476 -16.230 1.00 95.94 88 LEU A O 1
ATOM 647 N N . LEU A 1 89 ? -4.894 1.590 -15.091 1.00 95.88 89 LEU A N 1
ATOM 648 C CA . LEU A 1 89 ? -5.454 0.252 -14.991 1.00 95.88 89 LEU A CA 1
ATOM 649 C C . LEU A 1 89 ? -6.421 0.154 -13.798 1.00 95.88 89 LEU A C 1
ATOM 651 O O . LEU A 1 89 ? -6.178 0.717 -12.729 1.00 95.88 89 LEU A O 1
ATOM 655 N N . PRO A 1 90 ? -7.537 -0.576 -13.945 1.00 95.88 90 PRO A N 1
ATOM 656 C CA . PRO A 1 90 ? -8.571 -0.650 -12.914 1.00 95.88 90 PRO A CA 1
ATOM 657 C C . PRO A 1 90 ? -8.102 -1.295 -11.601 1.00 95.88 90 PRO A C 1
ATOM 659 O O . PRO A 1 90 ? -8.539 -0.866 -10.532 1.00 95.88 90 PRO A O 1
ATOM 662 N N . PHE A 1 91 ? -7.207 -2.289 -11.649 1.00 95.69 91 PHE A N 1
ATOM 663 C CA . PHE A 1 91 ? -6.717 -2.961 -10.438 1.00 95.69 91 PHE A CA 1
ATOM 664 C C . PHE A 1 91 ? -5.944 -2.008 -9.514 1.00 95.69 91 PHE A C 1
ATOM 666 O O . PHE A 1 91 ? -6.104 -2.088 -8.297 1.00 95.69 91 PHE A O 1
ATOM 673 N N . PHE A 1 92 ? -5.225 -1.027 -10.077 1.00 95.94 92 PHE A N 1
ATOM 674 C CA . PHE A 1 92 ? -4.514 -0.007 -9.306 1.00 95.94 92 PHE A CA 1
ATOM 675 C C . PHE A 1 92 ? -5.455 0.763 -8.372 1.00 95.94 92 PHE A C 1
ATOM 677 O O . PHE A 1 92 ? -5.139 0.999 -7.207 1.00 95.94 92 PHE A O 1
ATOM 684 N N . TRP A 1 93 ? -6.639 1.142 -8.857 1.00 97.44 93 TRP A N 1
ATOM 685 C CA . TRP A 1 93 ? -7.602 1.893 -8.051 1.00 97.44 93 TRP A CA 1
ATOM 686 C C . TRP A 1 93 ? -8.226 1.043 -6.947 1.00 97.44 93 TRP A C 1
ATOM 688 O O . TRP A 1 93 ? -8.485 1.557 -5.859 1.00 97.44 93 TRP A O 1
ATOM 698 N N . LEU A 1 94 ? -8.425 -0.255 -7.187 1.00 98.12 94 LEU A N 1
ATOM 699 C CA . LEU A 1 94 ? -8.918 -1.180 -6.166 1.00 98.12 94 LEU A CA 1
ATOM 700 C C . LEU A 1 94 ? -7.905 -1.338 -5.025 1.00 98.12 94 LEU A C 1
ATOM 702 O O . LEU A 1 94 ? -8.281 -1.237 -3.854 1.00 98.12 94 LEU A O 1
ATOM 706 N N . GLU A 1 95 ? -6.622 -1.492 -5.353 1.00 96.25 95 GLU A N 1
ATOM 707 C CA . GLU A 1 95 ? -5.540 -1.507 -4.364 1.00 96.25 95 GLU A CA 1
ATOM 708 C C . GLU A 1 95 ? -5.414 -0.178 -3.625 1.00 96.25 95 GLU A C 1
ATOM 710 O O . GLU A 1 95 ? -5.348 -0.149 -2.395 1.00 96.25 95 GLU A O 1
ATOM 715 N N . PHE A 1 96 ? -5.434 0.936 -4.359 1.00 95.69 96 PHE A N 1
ATOM 716 C CA . PHE A 1 96 ? -5.330 2.268 -3.778 1.00 95.69 96 PHE A CA 1
ATOM 717 C C . PHE A 1 96 ? -6.434 2.520 -2.745 1.00 95.69 96 PHE A C 1
ATOM 719 O O . PHE A 1 96 ? -6.151 2.993 -1.642 1.00 95.69 96 PHE A O 1
ATOM 726 N N . VAL A 1 97 ? -7.683 2.164 -3.063 1.00 98.00 97 VAL A N 1
ATOM 727 C CA . VAL A 1 97 ? -8.812 2.296 -2.131 1.00 98.00 97 VAL A CA 1
ATOM 728 C C . VAL A 1 97 ? -8.656 1.351 -0.936 1.00 98.00 97 VAL A C 1
ATOM 730 O O . VAL A 1 97 ? -8.924 1.765 0.193 1.00 98.00 97 VAL A O 1
ATOM 733 N N . ALA A 1 98 ? -8.173 0.121 -1.135 1.00 98.19 98 ALA A N 1
ATOM 734 C CA . ALA A 1 98 ? -7.912 -0.816 -0.041 1.00 98.19 98 ALA A CA 1
ATOM 735 C C . ALA A 1 98 ? -6.821 -0.303 0.923 1.00 98.19 98 ALA A C 1
ATOM 737 O O . ALA A 1 98 ? -6.977 -0.364 2.149 1.00 98.19 98 ALA A O 1
ATOM 738 N N . TYR A 1 99 ? -5.736 0.267 0.395 1.00 97.06 99 TYR A N 1
ATOM 739 C CA . TYR A 1 99 ? -4.671 0.869 1.201 1.00 97.06 99 TYR A CA 1
ATOM 740 C C . TYR A 1 99 ? -5.126 2.147 1.900 1.00 97.06 99 TYR A C 1
ATOM 742 O O . TYR A 1 99 ? -4.832 2.334 3.083 1.00 97.06 99 TYR A O 1
ATOM 750 N N . ALA A 1 100 ? -5.912 2.989 1.227 1.00 96.19 100 ALA A N 1
ATOM 751 C CA . ALA A 1 100 ? -6.528 4.154 1.852 1.00 96.19 100 ALA A CA 1
ATOM 752 C C . ALA A 1 100 ? -7.440 3.740 3.019 1.00 96.19 100 ALA A C 1
ATOM 754 O O . ALA A 1 100 ? -7.291 4.270 4.117 1.00 96.19 100 ALA A O 1
ATOM 755 N N . ALA A 1 101 ? -8.305 2.736 2.829 1.00 98.19 101 ALA A N 1
ATOM 756 C CA . ALA A 1 101 ? -9.158 2.198 3.890 1.00 98.19 101 ALA A CA 1
ATOM 757 C C . ALA A 1 101 ? -8.339 1.648 5.071 1.00 98.19 101 ALA A C 1
ATOM 759 O O . ALA A 1 101 ? -8.682 1.894 6.229 1.00 98.19 101 ALA A O 1
ATOM 760 N N . SER A 1 102 ? -7.219 0.974 4.789 1.00 98.00 102 SER A N 1
ATOM 761 C CA . SER A 1 102 ? -6.297 0.459 5.811 1.00 98.00 102 SER A CA 1
ATOM 762 C C . SER A 1 102 ? -5.699 1.582 6.665 1.00 98.00 102 SER A C 1
ATOM 764 O O . SER A 1 102 ? -5.740 1.524 7.895 1.00 98.00 102 SER A O 1
ATOM 766 N N . ILE A 1 103 ? -5.195 2.641 6.026 1.00 97.31 103 ILE A N 1
ATOM 767 C CA . ILE A 1 103 ? -4.616 3.810 6.708 1.00 97.31 103 ILE A CA 1
ATOM 768 C C . ILE A 1 103 ? -5.696 4.587 7.474 1.00 97.31 103 ILE A C 1
ATOM 770 O O . ILE A 1 103 ? -5.474 5.014 8.607 1.00 97.31 103 ILE A O 1
ATOM 774 N N . THR A 1 104 ? -6.887 4.748 6.903 1.00 97.38 104 THR A N 1
ATOM 775 C CA . THR A 1 104 ? -8.008 5.412 7.576 1.00 97.38 104 THR A CA 1
ATOM 776 C C . THR A 1 104 ? -8.424 4.654 8.837 1.00 97.38 104 THR A C 1
ATOM 778 O O . THR A 1 104 ? -8.540 5.252 9.908 1.00 97.38 104 THR A O 1
ATOM 781 N N . GLN A 1 105 ? -8.578 3.332 8.755 1.00 97.94 105 GLN A N 1
ATOM 782 C CA . GLN A 1 105 ? -8.912 2.510 9.916 1.00 97.94 105 GLN A CA 1
ATOM 783 C C . GLN A 1 105 ? -7.783 2.484 10.953 1.00 97.94 105 GLN A C 1
ATOM 785 O O . GLN A 1 105 ? -8.065 2.468 12.150 1.00 97.94 105 GLN A O 1
ATOM 790 N N . ASN A 1 106 ? -6.516 2.558 10.532 1.00 97.44 106 ASN A N 1
ATOM 791 C CA . ASN A 1 106 ? -5.382 2.754 11.439 1.00 97.44 106 ASN A CA 1
ATOM 792 C C . ASN A 1 106 ? -5.566 4.011 12.306 1.00 97.44 106 ASN A C 1
ATOM 794 O O . ASN A 1 106 ? -5.465 3.941 13.533 1.00 97.44 106 ASN A O 1
ATOM 798 N N . LEU A 1 107 ? -5.905 5.146 11.684 1.00 97.50 107 LEU A N 1
ATOM 799 C CA . LEU A 1 107 ? -6.144 6.409 12.389 1.00 97.50 107 LEU A CA 1
ATOM 800 C C . LEU A 1 107 ? -7.321 6.306 13.367 1.00 97.50 107 LEU A C 1
ATOM 802 O O . LEU A 1 107 ? -7.202 6.759 14.510 1.00 97.50 107 LEU A O 1
ATOM 806 N N . TYR A 1 108 ? -8.422 5.663 12.962 1.00 97.44 108 TYR A N 1
ATOM 807 C CA . TYR A 1 108 ? -9.554 5.408 13.859 1.00 97.44 108 TYR A CA 1
ATOM 808 C C . TYR A 1 108 ? -9.169 4.520 15.040 1.00 97.44 108 TYR A C 1
ATOM 810 O O . TYR A 1 108 ? -9.552 4.810 16.172 1.00 97.44 108 TYR A O 1
ATOM 818 N N . MET A 1 109 ? -8.348 3.494 14.820 1.00 97.38 109 MET A N 1
ATOM 819 C CA . MET A 1 109 ? -7.851 2.635 15.892 1.00 97.38 109 MET A CA 1
ATOM 820 C C . MET A 1 109 ? -6.942 3.397 16.865 1.00 97.38 109 MET A C 1
ATOM 822 O O . MET A 1 109 ? -7.105 3.257 18.077 1.00 97.38 109 MET A O 1
ATOM 826 N N . ILE A 1 110 ? -6.037 4.255 16.374 1.00 96.88 110 ILE A N 1
ATOM 827 C CA . ILE A 1 110 ? -5.226 5.139 17.234 1.00 96.88 110 ILE A CA 1
ATOM 828 C C . ILE A 1 110 ? -6.138 6.029 18.086 1.00 96.88 110 ILE A C 1
ATOM 830 O O . IL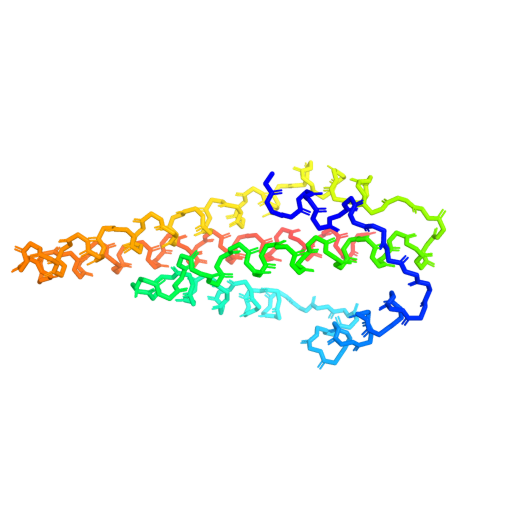E A 1 110 ? -5.935 6.150 19.298 1.00 96.88 110 ILE A O 1
ATOM 834 N N . TRP A 1 111 ? -7.141 6.652 17.464 1.00 97.25 111 TRP A N 1
ATOM 835 C CA . TRP A 1 111 ? -8.101 7.495 18.169 1.00 97.25 111 TRP A CA 1
ATOM 836 C C . TRP A 1 111 ? -8.889 6.700 19.216 1.00 97.25 111 TRP A C 1
ATOM 838 O O . TRP A 1 111 ? -8.980 7.136 20.362 1.00 97.25 111 TRP A O 1
ATOM 848 N N . ALA A 1 112 ? -9.393 5.514 18.876 1.00 96.81 112 ALA A N 1
ATOM 849 C CA . ALA A 1 112 ? -10.183 4.681 19.777 1.00 96.81 112 ALA A CA 1
ATOM 850 C C . ALA A 1 112 ? -9.368 4.178 20.979 1.00 96.81 112 ALA A C 1
ATOM 852 O O . ALA A 1 112 ? -9.900 4.103 22.090 1.00 96.81 112 ALA A O 1
ATOM 853 N N . ILE A 1 113 ? -8.074 3.886 20.785 1.00 95.81 113 ILE A N 1
ATOM 854 C CA . ILE A 1 113 ? -7.135 3.564 21.871 1.00 95.81 113 ILE A CA 1
ATOM 855 C C . ILE A 1 113 ? -6.976 4.771 22.802 1.00 95.81 113 ILE A C 1
ATOM 857 O O . ILE A 1 113 ? -7.168 4.637 24.012 1.00 95.81 113 ILE A O 1
ATOM 861 N N . LYS A 1 114 ? -6.683 5.960 22.254 1.00 96.62 114 LYS A N 1
ATOM 862 C CA . LYS A 1 114 ? -6.513 7.196 23.044 1.00 96.62 114 LYS A CA 1
ATOM 863 C C . LYS A 1 114 ? -7.781 7.576 23.812 1.00 96.62 114 LYS A C 1
ATOM 865 O O . LYS A 1 114 ? -7.707 7.953 24.978 1.00 96.62 114 LYS A O 1
ATOM 870 N N . SER A 1 115 ? -8.933 7.419 23.172 1.00 96.19 115 SER A N 1
ATOM 871 C CA . SER A 1 115 ? -10.252 7.741 23.717 1.00 96.19 115 SER A CA 1
ATOM 872 C C . SER A 1 115 ? -10.840 6.623 24.589 1.00 96.19 115 SER A C 1
ATOM 874 O O . SER A 1 115 ? -11.936 6.782 25.116 1.00 96.19 115 SER A O 1
ATOM 876 N N . LYS A 1 116 ? -10.131 5.495 24.768 1.00 94.56 116 LYS A N 1
ATOM 877 C CA . LYS A 1 116 ? -10.556 4.326 25.566 1.00 94.56 116 LYS A CA 1
ATOM 878 C C . LYS A 1 116 ? -11.894 3.702 25.125 1.00 94.56 116 LYS A C 1
ATOM 880 O O . LYS A 1 116 ? -12.588 3.085 25.928 1.00 94.56 116 LYS A O 1
ATOM 885 N N . VAL A 1 117 ? -12.222 3.796 23.835 1.00 94.56 117 VAL A N 1
ATOM 886 C CA . VAL A 1 117 ? -13.445 3.241 23.214 1.00 94.56 117 VAL A CA 1
ATOM 887 C C . VAL A 1 117 ? -13.139 2.111 22.223 1.00 94.56 117 VAL A C 1
ATOM 889 O O . VAL A 1 117 ? -13.931 1.804 21.343 1.00 94.56 117 VAL A O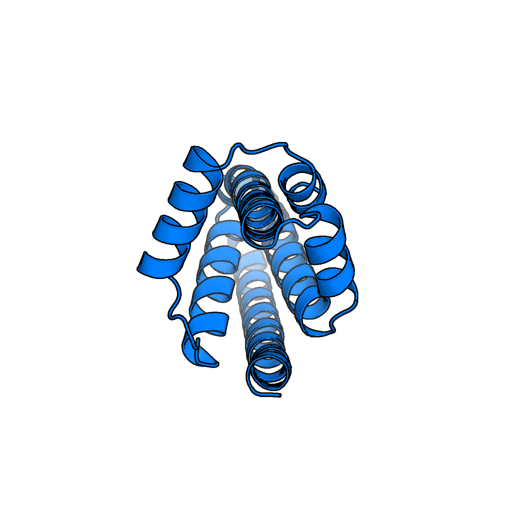 1
ATOM 892 N N . LEU A 1 118 ? -11.996 1.434 22.372 1.00 92.25 118 LEU A N 1
ATOM 893 C CA . LEU A 1 118 ? -11.532 0.393 21.443 1.00 92.25 118 LEU A CA 1
ATOM 894 C C . LEU A 1 118 ? -12.587 -0.683 21.131 1.00 92.25 118 LEU A C 1
ATOM 896 O O . LEU A 1 118 ? -12.707 -1.121 19.992 1.00 92.25 118 LEU A O 1
ATOM 900 N N . ARG A 1 119 ? -13.388 -1.086 22.126 1.00 91.19 119 ARG A N 1
ATOM 901 C CA . ARG A 1 119 ? -14.418 -2.123 21.950 1.00 91.19 119 ARG A CA 1
ATOM 902 C C . ARG A 1 119 ? -15.456 -1.765 20.887 1.00 91.19 119 ARG A C 1
ATOM 904 O O . ARG A 1 119 ? -15.904 -2.663 20.182 1.00 91.19 119 ARG A O 1
ATOM 911 N N . SER A 1 120 ? -15.835 -0.491 20.761 1.00 88.94 120 SER A N 1
ATOM 912 C CA . SER A 1 120 ? -16.788 -0.078 19.725 1.00 88.94 120 SER A CA 1
ATOM 913 C C . SER A 1 120 ? -16.160 -0.068 18.332 1.00 88.94 120 SER A C 1
ATOM 915 O O . SER A 1 120 ? -16.873 -0.279 17.355 1.00 88.94 120 SER A O 1
ATOM 917 N N . GLU A 1 121 ? -14.840 0.116 18.243 1.00 95.31 121 GLU A N 1
ATOM 918 C CA . GLU A 1 121 ? -14.117 0.234 16.973 1.00 95.31 121 GLU A CA 1
ATOM 919 C C . GLU A 1 121 ? -13.733 -1.120 16.360 1.00 95.31 121 GLU A C 1
ATOM 921 O O . GLU A 1 121 ? -13.613 -1.233 15.144 1.00 95.31 121 GLU A O 1
ATOM 926 N N . ILE A 1 122 ? -13.631 -2.188 17.162 1.00 93.94 122 ILE A N 1
ATOM 927 C CA . ILE A 1 122 ? -13.319 -3.546 16.668 1.00 93.94 122 ILE A CA 1
ATOM 928 C C . ILE A 1 122 ? -14.316 -4.010 15.593 1.00 93.94 122 ILE A C 1
ATOM 930 O O . ILE A 1 122 ? -13.933 -4.681 14.636 1.00 93.94 122 ILE A O 1
ATOM 934 N N . ARG A 1 123 ? -15.595 -3.637 15.720 1.00 94.69 123 ARG A N 1
ATOM 935 C CA . ARG A 1 123 ? -16.610 -3.976 14.715 1.00 94.69 123 ARG A CA 1
ATOM 936 C C . ARG A 1 123 ? -16.351 -3.263 13.385 1.00 94.69 123 ARG A C 1
ATOM 938 O O . ARG A 1 123 ? -16.473 -3.886 12.337 1.00 94.69 123 ARG A O 1
ATOM 945 N N . ASN A 1 124 ? -15.973 -1.988 13.431 1.00 95.56 124 ASN A N 1
ATOM 946 C CA . ASN A 1 124 ? -15.624 -1.222 12.235 1.00 95.56 124 ASN A CA 1
ATOM 947 C C . ASN A 1 124 ? -14.353 -1.782 11.588 1.00 95.56 124 ASN A C 1
ATOM 949 O O . ASN A 1 124 ? -14.333 -1.985 10.380 1.00 95.56 124 ASN A O 1
ATOM 953 N N . LEU A 1 125 ? -13.351 -2.154 12.393 1.00 97.00 125 LEU A N 1
ATOM 954 C CA . LEU A 1 125 ? -12.148 -2.835 11.915 1.00 97.00 125 LEU A CA 1
ATOM 955 C C . LEU A 1 125 ? -12.487 -4.117 11.141 1.00 97.00 125 LEU A C 1
ATOM 957 O O . LEU A 1 125 ? -11.950 -4.327 10.056 1.00 97.00 125 LEU A O 1
ATOM 961 N N . ALA A 1 126 ? -13.393 -4.951 11.661 1.00 96.88 126 ALA A N 1
ATOM 962 C CA . ALA A 1 126 ? -13.816 -6.171 10.976 1.00 96.88 126 ALA A CA 1
ATOM 963 C C . ALA A 1 126 ? -14.484 -5.876 9.621 1.00 96.88 126 ALA A C 1
ATOM 965 O O . ALA A 1 126 ? -14.134 -6.501 8.621 1.00 96.88 126 ALA A O 1
ATOM 966 N N . TYR A 1 127 ? -15.393 -4.895 9.560 1.00 97.56 127 TYR A N 1
ATOM 967 C CA . TYR A 1 127 ? -16.009 -4.482 8.294 1.00 97.56 127 TYR A CA 1
ATOM 968 C C . TYR A 1 127 ? -14.986 -3.924 7.304 1.00 97.56 127 TYR A C 1
ATOM 970 O O . TYR A 1 127 ? -15.023 -4.279 6.127 1.00 97.56 127 TYR A O 1
ATOM 978 N N . THR A 1 128 ? -14.034 -3.121 7.775 1.00 98.12 128 THR A N 1
ATOM 979 C CA . THR A 1 128 ? -12.959 -2.591 6.935 1.00 98.12 128 THR A CA 1
ATOM 980 C C . THR A 1 128 ? -12.093 -3.711 6.361 1.00 98.12 128 THR A C 1
ATOM 982 O O . THR A 1 128 ? -11.798 -3.692 5.169 1.00 98.12 128 THR A O 1
ATOM 985 N N . ILE A 1 129 ? -11.746 -4.732 7.154 1.00 98.31 129 ILE A N 1
ATOM 986 C CA . ILE A 1 129 ? -11.000 -5.902 6.661 1.00 98.31 129 ILE A CA 1
ATOM 987 C C . ILE A 1 129 ? -11.789 -6.641 5.572 1.00 98.31 129 ILE A C 1
ATOM 989 O O . ILE A 1 129 ? -11.207 -7.003 4.554 1.00 98.31 129 ILE A O 1
ATOM 993 N N . ILE A 1 130 ? -13.104 -6.828 5.738 1.00 98.44 130 ILE A N 1
ATOM 994 C CA . ILE A 1 130 ? -13.951 -7.474 4.719 1.00 98.44 130 ILE A CA 1
ATOM 995 C C . ILE A 1 130 ? -13.924 -6.681 3.404 1.00 98.44 130 ILE A C 1
ATOM 997 O O . ILE A 1 130 ? -13.747 -7.269 2.337 1.00 98.44 130 ILE A O 1
ATOM 1001 N N . VAL A 1 131 ? -14.051 -5.353 3.476 1.00 98.50 131 VAL A N 1
ATOM 1002 C CA . VAL A 1 131 ? -13.984 -4.475 2.297 1.00 98.50 131 VAL A CA 1
ATOM 1003 C C . VAL A 1 131 ? -12.611 -4.555 1.627 1.00 98.50 131 VAL A C 1
ATOM 1005 O O . VAL A 1 131 ? -12.543 -4.724 0.412 1.00 98.50 131 VAL A O 1
ATOM 1008 N N . ILE A 1 132 ? -11.523 -4.497 2.401 1.00 98.56 132 ILE A N 1
ATOM 1009 C CA . ILE A 1 132 ? -10.150 -4.636 1.892 1.00 98.56 132 ILE A CA 1
ATOM 1010 C C . ILE A 1 132 ? -9.978 -5.973 1.166 1.00 98.56 132 ILE A C 1
ATOM 1012 O O . ILE A 1 132 ? -9.488 -5.996 0.042 1.00 98.56 132 ILE A O 1
ATOM 1016 N N . VAL A 1 133 ? -10.410 -7.081 1.775 1.00 98.56 133 VAL A N 1
ATOM 1017 C CA . VAL A 1 133 ? -10.310 -8.414 1.165 1.00 98.56 133 VAL A CA 1
ATOM 1018 C C . VAL A 1 133 ? -11.079 -8.471 -0.155 1.00 98.56 133 VAL A C 1
ATOM 1020 O O . VAL A 1 133 ? -10.537 -8.959 -1.143 1.00 98.56 133 VAL A O 1
ATOM 1023 N N . ALA A 1 134 ? -12.304 -7.940 -0.201 1.00 98.50 134 ALA A N 1
ATOM 1024 C CA . ALA A 1 134 ? -13.112 -7.927 -1.418 1.00 98.50 134 ALA A CA 1
ATOM 1025 C C . ALA A 1 134 ? -12.464 -7.099 -2.542 1.00 98.50 134 ALA A C 1
ATOM 1027 O O . ALA A 1 134 ? -12.381 -7.569 -3.678 1.00 98.50 134 ALA A O 1
ATOM 1028 N N . LEU A 1 135 ? -11.969 -5.898 -2.224 1.00 98.62 135 LEU A N 1
ATOM 1029 C CA . LEU A 1 135 ? -11.287 -5.026 -3.184 1.00 98.62 135 LEU A CA 1
ATOM 1030 C C . LEU A 1 135 ? -10.013 -5.672 -3.730 1.00 98.62 135 LEU A C 1
ATOM 1032 O O . LEU A 1 135 ? -9.800 -5.662 -4.939 1.00 98.62 135 LEU A O 1
ATOM 1036 N N . LEU A 1 136 ? -9.191 -6.261 -2.860 1.00 98.44 136 LEU A N 1
ATOM 1037 C CA . LEU A 1 136 ? -7.917 -6.858 -3.258 1.00 98.44 136 LEU A CA 1
ATOM 1038 C C . LEU A 1 136 ? -8.089 -8.172 -4.022 1.00 98.44 136 LEU A C 1
ATOM 1040 O O . LEU A 1 136 ? -7.319 -8.429 -4.941 1.00 98.44 136 LEU A O 1
ATOM 1044 N N . LEU A 1 137 ? -9.094 -8.993 -3.693 1.00 98.19 137 LEU A N 1
ATOM 1045 C CA . LEU A 1 137 ? -9.415 -10.183 -4.490 1.00 98.19 137 LEU A CA 1
ATOM 1046 C C . LEU A 1 137 ? -9.881 -9.797 -5.894 1.00 98.19 137 LEU A C 1
ATOM 1048 O O . LEU A 1 137 ? -9.433 -10.389 -6.875 1.00 98.19 137 LEU A O 1
ATOM 1052 N N . LEU A 1 138 ? -10.754 -8.790 -5.995 1.00 98.19 138 LEU A N 1
ATOM 1053 C CA . LEU A 1 138 ? -11.215 -8.284 -7.284 1.00 98.19 138 LEU A CA 1
ATOM 1054 C C . LEU A 1 138 ? -10.060 -7.662 -8.083 1.00 98.19 138 LEU A C 1
ATOM 1056 O O . LEU A 1 138 ? -9.939 -7.923 -9.276 1.00 98.19 138 LEU A O 1
ATOM 1060 N N . GLY A 1 139 ? -9.195 -6.889 -7.420 1.00 97.56 139 GLY A N 1
ATOM 1061 C CA . GLY A 1 139 ? -7.990 -6.309 -8.011 1.00 97.56 139 GLY A CA 1
ATOM 1062 C C . GLY A 1 139 ? -7.063 -7.377 -8.576 1.00 97.56 139 GLY A C 1
ATOM 1063 O O . GLY A 1 139 ? -6.750 -7.328 -9.758 1.00 97.56 139 GLY A O 1
ATOM 1064 N N . ALA A 1 140 ? -6.732 -8.395 -7.779 1.00 96.88 140 ALA A N 1
ATOM 1065 C CA . ALA A 1 140 ? -5.869 -9.496 -8.200 1.00 96.88 140 ALA A CA 1
ATOM 1066 C C . ALA A 1 140 ? -6.440 -10.289 -9.385 1.00 96.88 140 ALA A C 1
ATOM 1068 O O . ALA A 1 140 ? -5.704 -10.688 -10.290 1.00 96.88 140 ALA A O 1
ATOM 1069 N N . TRP A 1 141 ? -7.758 -10.510 -9.400 1.00 96.81 141 TRP A N 1
ATOM 1070 C CA . TRP A 1 141 ? -8.431 -11.157 -10.525 1.00 96.81 141 TRP A CA 1
ATOM 1071 C C . TRP A 1 141 ? -8.307 -10.333 -11.808 1.00 96.81 141 TRP A C 1
ATOM 1073 O O . TRP A 1 141 ? -7.928 -10.874 -12.844 1.00 96.81 141 TRP A O 1
ATOM 1083 N N . ILE A 1 142 ? -8.570 -9.026 -11.725 1.00 96.12 142 ILE A N 1
ATOM 1084 C CA . ILE A 1 142 ? -8.464 -8.111 -12.863 1.00 96.12 142 ILE A CA 1
ATOM 1085 C C . ILE A 1 142 ? -7.012 -7.997 -13.337 1.00 96.12 142 ILE A C 1
ATOM 1087 O O . ILE A 1 142 ? -6.765 -8.103 -14.531 1.00 96.12 142 ILE A O 1
ATOM 1091 N N . GLU A 1 143 ? -6.049 -7.825 -12.433 1.00 94.31 143 GLU A N 1
ATOM 1092 C CA . GLU A 1 143 ? -4.624 -7.717 -12.769 1.00 94.31 143 GLU A CA 1
ATOM 1093 C C . GLU A 1 143 ? -4.119 -8.954 -13.516 1.00 94.31 143 GLU A C 1
ATOM 1095 O O . GLU A 1 143 ? -3.459 -8.835 -14.547 1.00 94.31 143 GLU A O 1
ATOM 1100 N N . THR A 1 144 ? -4.524 -10.148 -13.076 1.00 93.38 144 THR A N 1
ATOM 1101 C CA . THR A 1 144 ? -4.154 -11.399 -13.752 1.00 93.38 144 THR A CA 1
ATOM 1102 C C . THR A 1 144 ? -4.664 -11.443 -15.200 1.00 93.38 144 THR A C 1
ATOM 1104 O O . THR A 1 144 ? -3.985 -11.991 -16.064 1.00 93.38 144 THR A O 1
ATOM 1107 N N . MET A 1 145 ? -5.820 -10.835 -15.505 1.00 92.25 145 MET A N 1
ATOM 1108 C CA . MET A 1 145 ? -6.315 -10.748 -16.888 1.00 92.25 145 MET A CA 1
ATOM 1109 C C . MET A 1 145 ? -5.408 -9.913 -17.790 1.00 92.25 145 MET A C 1
ATOM 1111 O O . MET A 1 145 ? -5.303 -10.238 -18.965 1.00 92.25 145 MET A O 1
ATOM 1115 N N . PHE A 1 146 ? -4.773 -8.867 -17.253 1.00 90.00 146 PHE A N 1
ATOM 1116 C CA . PHE A 1 146 ? -3.835 -8.020 -17.998 1.00 90.00 146 PHE A CA 1
ATOM 1117 C C . PHE A 1 146 ? -2.442 -8.647 -18.120 1.00 90.00 146 PHE A C 1
ATOM 1119 O O . PHE A 1 146 ? -1.734 -8.368 -19.080 1.00 90.00 146 PHE A O 1
ATOM 1126 N N . ILE A 1 147 ? -2.031 -9.476 -17.156 1.00 85.81 147 ILE A N 1
ATOM 1127 C CA . ILE A 1 147 ? -0.743 -10.189 -17.215 1.00 85.81 147 ILE A CA 1
ATOM 1128 C C . ILE A 1 147 ? -0.802 -11.362 -18.206 1.00 85.81 147 ILE A C 1
ATOM 1130 O O . ILE A 1 147 ? 0.194 -11.665 -18.858 1.00 85.81 147 ILE A O 1
ATOM 1134 N N . LEU A 1 148 ? -1.950 -12.041 -18.307 1.00 74.19 148 LEU A N 1
ATOM 1135 C CA . LEU A 1 148 ? -2.137 -13.204 -19.186 1.00 74.19 148 LEU A CA 1
ATOM 1136 C C . LEU A 1 148 ? -2.583 -12.852 -20.619 1.00 74.19 148 LEU A C 1
ATOM 1138 O O . LEU A 1 148 ? -2.678 -13.762 -21.446 1.00 74.19 148 LEU A O 1
ATOM 1142 N N . SER A 1 149 ? -2.900 -11.584 -20.899 1.00 63.91 149 SER A N 1
ATOM 1143 C CA . SER A 1 149 ? -3.313 -11.075 -22.220 1.00 63.91 149 SER A CA 1
ATOM 1144 C C . SER A 1 149 ? -2.132 -10.632 -23.070 1.00 63.91 149 SER A C 1
ATOM 1146 O O . SER A 1 149 ? -2.139 -10.947 -24.281 1.00 63.91 149 SER A O 1
#

Foldseek 3Di:
DLLLVLLQDADDLVRLVVLVVVCCVQAPPQHALCSQLVVLLVLLQCLLAAPRNVVVVSVVSNSNSVNLNSVQVVVVHGSNVVVVVVVVAPLVVLSVVLNVLSNVLSVVCNVCVVVVNNVVSVVVVVVSSVSSSVSSSVSSVRVSVVSVD

Secondary structure (DSSP, 8-state):
-HHHHHHHS---HHHHHHHHHHHHTTS-SS--HHHHHHHHHHHHHHHHSTTHHHHHHHHHHHHHHHHHHHHHHHTTS-HHHHHHHHHTSHHHHHHHHHHHHHHHHHHHHHHHHHTT-HHHHHHHHHHHHHHHHHHHHHHHHHHHHHH--

Sequence (149 aa):
GFTALGSATTVDKSEANRILEDVKKTVPESPSIIDIFSNNIRVALLMLVPGLGLILAPYVLYNTGLVFSAAGVANEGSGVILFLTTVLLPFFWLEFVAYAASITQNLYMIWAIKSKVLRSEIRNLAYTIIVIVALLLLGAWIETMFILS

pLDDT: mean 94.88, std 4.59, range [63.91, 98.62]

Radius of gyration: 16.55 Å; chains: 1; bounding box: 40×26×48 Å